Protein AF-A0A822FSK2-F1 (afdb_monomer_lite)

Structure (mmCIF, N/CA/C/O backbone):
data_AF-A0A822FSK2-F1
#
_entry.id   AF-A0A822FSK2-F1
#
loop_
_atom_site.group_PDB
_atom_site.id
_atom_site.type_symbol
_atom_site.label_atom_id
_atom_site.label_alt_id
_atom_site.label_comp_id
_atom_site.label_asym_id
_atom_site.label_entity_id
_atom_site.label_seq_id
_atom_site.pdbx_PDB_ins_code
_atom_site.Cartn_x
_atom_site.Cartn_y
_atom_site.Cartn_z
_atom_site.occupancy
_atom_site.B_iso_or_equiv
_atom_site.auth_seq_id
_atom_site.auth_comp_id
_atom_site.auth_asym_id
_atom_site.auth_atom_id
_atom_site.pdbx_PDB_model_num
ATOM 1 N N . LEU A 1 1 ? -9.005 23.176 4.773 1.00 53.00 1 LEU A N 1
ATOM 2 C CA . LEU A 1 1 ? -8.821 21.944 5.571 1.00 53.00 1 LEU A CA 1
ATOM 3 C C . LEU A 1 1 ? -9.969 20.962 5.346 1.00 53.00 1 LEU A C 1
ATOM 5 O O . LEU A 1 1 ? -9.683 19.890 4.853 1.00 53.00 1 LEU A O 1
ATOM 9 N N . VAL A 1 2 ? -11.239 21.359 5.507 1.00 51.59 2 VAL A N 1
ATOM 10 C CA . VAL A 1 2 ? -12.426 20.485 5.294 1.00 51.59 2 VAL A CA 1
ATOM 11 C C . VAL A 1 2 ? -12.536 19.836 3.897 1.00 51.59 2 VAL A C 1
ATOM 13 O O . VAL A 1 2 ? -13.054 18.735 3.766 1.00 51.59 2 VAL A O 1
ATOM 16 N N . GLN A 1 3 ? -12.032 20.483 2.840 1.00 58.00 3 GLN A N 1
ATOM 17 C CA . GLN A 1 3 ? -12.137 19.947 1.473 1.00 58.00 3 GLN A CA 1
ATOM 18 C C . GLN A 1 3 ? -11.254 18.720 1.207 1.00 58.00 3 GLN A C 1
ATOM 20 O O . GLN A 1 3 ? -11.573 17.945 0.314 1.00 58.00 3 GLN A O 1
ATOM 25 N N . HIS A 1 4 ? -10.147 18.547 1.937 1.00 56.78 4 HIS A N 1
ATOM 26 C CA . HIS A 1 4 ? -9.228 17.435 1.678 1.00 56.78 4 HIS A CA 1
ATOM 27 C C . HIS A 1 4 ? -9.798 16.114 2.211 1.00 56.78 4 HIS A C 1
ATOM 29 O O . HIS A 1 4 ? -9.761 15.103 1.513 1.00 56.78 4 HIS A O 1
ATOM 35 N N . ASP A 1 5 ? -10.421 16.164 3.389 1.00 58.22 5 ASP A N 1
ATOM 36 C CA . ASP A 1 5 ? -11.021 14.999 4.046 1.00 58.22 5 ASP A CA 1
ATOM 37 C C . ASP A 1 5 ? -12.262 14.505 3.278 1.00 58.22 5 ASP A C 1
ATOM 39 O O . ASP A 1 5 ? -12.414 13.311 3.036 1.00 58.22 5 ASP A O 1
ATOM 43 N N . GLN A 1 6 ? -13.096 15.423 2.765 1.00 60.78 6 GLN A N 1
ATOM 44 C CA . GLN A 1 6 ? -14.259 15.058 1.938 1.00 60.78 6 GLN A CA 1
ATOM 45 C C . GLN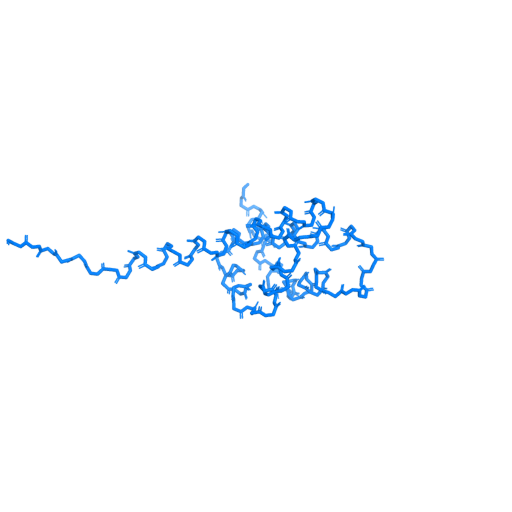 A 1 6 ? -13.875 14.347 0.634 1.00 60.78 6 GLN A C 1
ATOM 47 O O . GLN A 1 6 ? -14.560 13.415 0.214 1.00 60.78 6 GLN A O 1
ATOM 52 N N . ILE A 1 7 ? -12.778 14.765 -0.004 1.00 61.75 7 ILE A N 1
ATOM 53 C CA . ILE A 1 7 ? -12.281 14.114 -1.222 1.00 61.75 7 ILE A CA 1
ATOM 54 C C . ILE A 1 7 ? -11.766 12.708 -0.895 1.00 61.75 7 ILE A C 1
ATOM 56 O O . ILE A 1 7 ? -12.025 11.776 -1.652 1.00 61.75 7 ILE A O 1
ATOM 60 N N . GLN A 1 8 ? -11.074 12.526 0.233 1.00 58.22 8 GLN A N 1
ATOM 61 C CA . GLN A 1 8 ? -10.599 11.205 0.648 1.00 58.22 8 GLN A CA 1
ATOM 62 C C . GLN A 1 8 ? -11.759 10.229 0.887 1.00 58.22 8 GLN A C 1
ATOM 64 O O . GLN A 1 8 ? -11.717 9.111 0.371 1.00 58.22 8 GLN A O 1
ATOM 69 N N . ASP A 1 9 ? -12.824 10.667 1.557 1.00 62.50 9 ASP A N 1
ATOM 70 C CA . ASP A 1 9 ? -13.997 9.830 1.832 1.00 62.50 9 ASP A CA 1
ATOM 71 C C . ASP A 1 9 ? -14.771 9.440 0.561 1.00 62.50 9 ASP A C 1
ATOM 73 O O . ASP A 1 9 ? -15.253 8.310 0.437 1.00 62.50 9 ASP A O 1
ATOM 77 N N . GLU A 1 10 ? -14.904 10.348 -0.413 1.00 61.84 10 GLU A N 1
ATOM 78 C CA . GLU A 1 10 ? -15.531 10.021 -1.702 1.00 61.84 10 GLU A CA 1
ATOM 79 C C . GLU A 1 10 ? -14.693 9.040 -2.522 1.00 61.84 10 GLU A C 1
ATOM 81 O O . GLU A 1 10 ? -15.238 8.139 -3.162 1.00 61.84 10 GLU A O 1
ATOM 86 N N . LEU A 1 11 ? -13.368 9.165 -2.471 1.00 59.09 11 LEU A N 1
ATOM 87 C CA . LEU A 1 11 ? -12.462 8.276 -3.187 1.00 59.09 11 LEU A CA 1
ATOM 88 C C . LEU A 1 11 ? -12.486 6.849 -2.622 1.00 59.09 11 LEU A C 1
ATOM 90 O O . LEU A 1 11 ? -12.482 5.882 -3.390 1.00 59.09 11 LEU A O 1
ATOM 94 N N . VAL A 1 12 ? -12.595 6.699 -1.299 1.00 59.19 12 VAL A N 1
ATOM 95 C CA . VAL A 1 12 ? -12.793 5.391 -0.651 1.00 59.19 12 VAL A CA 1
ATOM 96 C C . VAL A 1 12 ? -14.101 4.740 -1.124 1.00 59.19 12 VAL A C 1
ATOM 98 O O . VAL A 1 12 ? -14.113 3.551 -1.448 1.00 59.19 12 VAL A O 1
ATOM 101 N N . LYS A 1 13 ? -15.182 5.517 -1.281 1.00 62.97 13 LYS A N 1
ATOM 102 C CA . LYS A 1 13 ? -16.488 5.028 -1.770 1.00 62.97 13 LYS A CA 1
ATOM 103 C C . LYS A 1 13 ? -16.486 4.579 -3.238 1.00 62.97 13 LYS A C 1
ATOM 105 O O . LYS A 1 13 ? -17.380 3.838 -3.639 1.00 62.97 13 LYS A O 1
ATOM 110 N N . GLN A 1 14 ? -15.506 4.993 -4.043 1.00 64.75 14 GLN A N 1
ATOM 111 C CA . GLN A 1 14 ? -15.458 4.738 -5.492 1.00 64.75 14 GLN A CA 1
ATOM 112 C C . GLN A 1 14 ? -14.515 3.594 -5.916 1.00 64.75 14 GLN A C 1
ATOM 114 O O . GLN A 1 14 ? -14.092 3.543 -7.069 1.00 64.75 14 GLN A O 1
ATOM 119 N N . ASN A 1 15 ? -14.180 2.650 -5.029 1.00 70.06 15 ASN A N 1
ATOM 120 C CA . ASN A 1 15 ? -13.214 1.569 -5.307 1.00 70.06 15 ASN A CA 1
ATOM 121 C C . ASN A 1 15 ? -11.801 2.066 -5.684 1.00 70.06 15 ASN A C 1
ATOM 123 O O . ASN A 1 15 ? -11.042 1.340 -6.336 1.00 70.06 15 ASN A O 1
ATOM 127 N N . LEU A 1 16 ? -11.406 3.273 -5.258 1.00 83.81 16 LEU A N 1
ATOM 128 C CA . LEU A 1 16 ? -10.069 3.786 -5.558 1.00 83.81 16 LEU A CA 1
ATOM 129 C C . LEU A 1 16 ? -8.974 2.949 -4.884 1.00 83.81 16 LEU A C 1
ATOM 131 O O . LEU A 1 16 ? -7.962 2.653 -5.515 1.00 83.81 16 LEU A O 1
ATOM 135 N N . LEU A 1 17 ? -9.171 2.539 -3.626 1.00 86.94 17 LEU A N 1
ATOM 136 C CA . LEU A 1 17 ? -8.176 1.762 -2.878 1.00 86.94 17 LEU A CA 1
ATOM 137 C C . LEU A 1 17 ? -7.818 0.436 -3.578 1.00 86.94 17 LEU A C 1
ATOM 139 O O . LEU A 1 17 ? -6.631 0.220 -3.824 1.00 86.94 17 LEU A O 1
ATOM 143 N N . PRO A 1 18 ? -8.782 -0.414 -3.993 1.00 89.25 18 PRO A N 1
ATOM 144 C CA . PRO A 1 18 ? -8.485 -1.584 -4.819 1.00 89.25 18 PRO A CA 1
ATOM 145 C C . PRO A 1 18 ? -7.679 -1.269 -6.085 1.00 89.25 18 PRO A C 1
ATOM 147 O O . PRO A 1 18 ? -6.736 -1.992 -6.403 1.00 89.25 18 PRO A O 1
ATOM 150 N N . LEU A 1 19 ? -8.010 -0.190 -6.804 1.00 88.69 19 LEU A N 1
ATOM 151 C CA . LEU A 1 19 ? -7.278 0.201 -8.010 1.00 88.69 19 LEU A CA 1
ATOM 152 C C . LEU A 1 19 ? -5.834 0.604 -7.691 1.00 88.69 19 LEU A C 1
ATOM 154 O O . LEU A 1 19 ? -4.911 0.158 -8.368 1.00 88.69 19 LEU A O 1
ATOM 158 N N . LEU A 1 20 ? -5.627 1.415 -6.652 1.00 90.50 20 LEU A N 1
ATOM 159 C CA . LEU A 1 20 ? -4.293 1.839 -6.232 1.00 90.50 20 LEU A CA 1
ATOM 160 C C . LEU A 1 20 ? -3.436 0.654 -5.785 1.00 90.50 20 LEU A C 1
ATOM 162 O O . LEU A 1 20 ? -2.263 0.595 -6.143 1.00 90.50 20 LEU A O 1
ATOM 166 N N . ILE A 1 21 ? -4.018 -0.318 -5.075 1.00 91.12 21 ILE A N 1
ATOM 167 C CA . ILE A 1 21 ? -3.320 -1.556 -4.700 1.00 91.12 21 ILE A CA 1
ATOM 168 C C . ILE A 1 21 ? -2.870 -2.306 -5.954 1.00 91.12 21 ILE A C 1
ATOM 170 O O . ILE A 1 21 ? -1.714 -2.714 -6.037 1.00 91.12 21 ILE A O 1
ATOM 174 N N . ARG A 1 22 ? -3.737 -2.447 -6.962 1.00 89.56 22 ARG A N 1
ATOM 175 C CA . ARG A 1 22 ? -3.366 -3.091 -8.233 1.00 89.56 22 ARG A CA 1
ATOM 176 C C . ARG A 1 22 ? -2.244 -2.339 -8.947 1.00 89.56 22 ARG A C 1
ATOM 178 O O . ARG A 1 22 ? -1.271 -2.958 -9.357 1.00 89.56 22 ARG A O 1
ATOM 185 N N . CYS A 1 23 ? -2.319 -1.010 -9.018 1.00 89.88 23 CYS A N 1
ATOM 186 C CA . CYS A 1 23 ? -1.255 -0.180 -9.591 1.00 89.88 23 CYS A CA 1
ATOM 187 C C . CYS A 1 23 ? 0.076 -0.290 -8.825 1.00 89.88 23 CYS A C 1
ATOM 189 O O . CYS A 1 23 ? 1.142 -0.134 -9.418 1.00 89.88 23 CYS A O 1
ATOM 191 N N . ALA A 1 24 ? 0.025 -0.526 -7.512 1.00 89.69 24 ALA A N 1
ATOM 192 C CA . ALA A 1 24 ? 1.209 -0.690 -6.677 1.00 89.69 24 ALA A CA 1
ATOM 193 C C . ALA A 1 24 ? 1.832 -2.093 -6.789 1.00 89.69 24 ALA A C 1
ATOM 195 O O . ALA A 1 24 ? 3.050 -2.213 -6.685 1.00 89.69 24 ALA A O 1
ATOM 196 N N . THR A 1 25 ? 1.015 -3.129 -7.002 1.00 88.19 25 THR A N 1
ATOM 197 C CA . THR A 1 25 ? 1.420 -4.541 -6.859 1.00 88.19 25 THR A CA 1
ATOM 198 C C . THR A 1 25 ? 1.596 -5.288 -8.175 1.00 88.19 25 THR A C 1
ATOM 200 O O . THR A 1 25 ? 2.396 -6.217 -8.242 1.00 88.19 25 THR A O 1
ATOM 203 N N . GLU A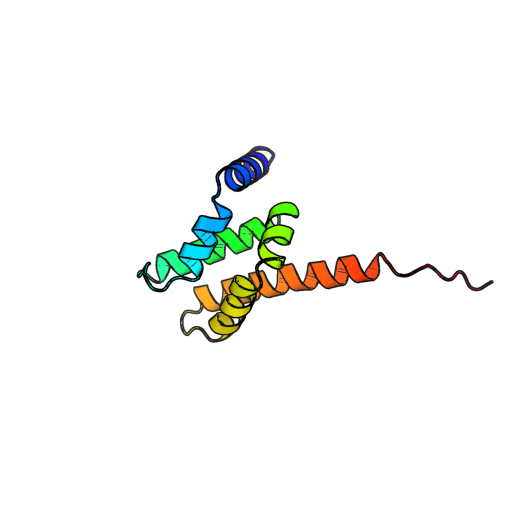 1 26 ? 0.870 -4.913 -9.228 1.00 84.88 26 GLU A N 1
ATOM 204 C CA . GLU A 1 26 ? 0.962 -5.600 -10.511 1.00 84.88 26 GLU A CA 1
ATOM 205 C C . GLU A 1 26 ? 2.146 -5.070 -11.339 1.00 84.88 26 GLU A C 1
ATOM 207 O O . GLU A 1 26 ? 2.363 -3.863 -11.476 1.00 84.88 26 GLU A O 1
ATOM 212 N N . ASP A 1 27 ? 2.908 -5.984 -11.942 1.00 73.06 27 ASP A N 1
ATOM 213 C CA . ASP A 1 27 ? 3.998 -5.643 -12.866 1.00 73.06 27 ASP A CA 1
ATOM 214 C C . ASP A 1 27 ? 3.482 -5.228 -14.255 1.00 73.06 27 ASP A C 1
ATOM 216 O O . ASP A 1 27 ? 4.176 -4.555 -15.007 1.00 73.06 27 ASP A O 1
ATOM 220 N N . SER A 1 28 ? 2.228 -5.540 -14.593 1.00 69.19 28 SER A N 1
ATOM 221 C CA . SER A 1 28 ? 1.585 -5.167 -15.864 1.00 69.19 28 SER A CA 1
ATOM 222 C C . SER A 1 28 ? 1.519 -3.652 -16.098 1.00 69.19 28 SER A C 1
ATOM 224 O O . SER A 1 28 ? 1.464 -3.212 -17.248 1.00 69.19 28 SER A O 1
ATOM 226 N N . PHE A 1 29 ? 1.557 -2.839 -15.039 1.00 61.22 29 PHE A N 1
ATOM 227 C CA . PHE A 1 29 ? 1.538 -1.378 -15.125 1.00 61.22 29 PHE A CA 1
ATOM 228 C C . PHE A 1 29 ? 2.962 -0.800 -15.116 1.00 61.22 29 PHE A C 1
ATOM 230 O O . PHE A 1 29 ? 3.360 -0.070 -14.211 1.00 61.22 29 PHE A O 1
ATOM 237 N N . HIS A 1 30 ? 3.754 -1.109 -16.144 1.00 59.97 30 HIS A N 1
ATOM 238 C CA . HIS A 1 30 ? 5.079 -0.512 -16.339 1.00 59.97 30 HIS A CA 1
ATOM 239 C C . HIS A 1 30 ? 4.962 0.892 -16.954 1.00 59.97 30 HIS A C 1
ATOM 241 O O . HIS A 1 30 ? 5.027 1.073 -18.171 1.00 59.97 30 HIS A O 1
ATOM 247 N N . PRO A 1 31 ? 4.838 1.921 -16.107 1.00 71.75 31 PRO A N 1
ATOM 248 C CA . PRO A 1 31 ? 6.063 2.590 -15.687 1.00 71.75 31 PRO A CA 1
ATOM 249 C C . PRO A 1 31 ? 6.229 2.596 -14.168 1.00 71.75 31 PRO A C 1
ATOM 251 O O . PRO A 1 31 ? 5.287 2.860 -13.430 1.00 71.75 31 PRO A O 1
ATOM 254 N N . ILE A 1 32 ? 7.470 2.446 -13.700 1.00 72.06 32 ILE A N 1
ATOM 255 C CA . ILE A 1 32 ? 7.850 2.554 -12.280 1.00 72.06 32 ILE A CA 1
ATOM 256 C C . ILE A 1 32 ? 7.265 3.792 -11.575 1.00 72.06 32 ILE A C 1
ATOM 258 O O . ILE A 1 32 ? 6.915 3.760 -10.398 1.00 72.06 32 ILE A O 1
ATOM 262 N N . ARG A 1 33 ? 7.077 4.880 -12.333 1.00 79.56 33 ARG A N 1
ATOM 263 C CA . ARG A 1 33 ? 6.432 6.109 -11.864 1.00 79.56 33 ARG A CA 1
ATOM 264 C C . ARG A 1 33 ? 4.981 5.886 -11.436 1.00 79.56 33 ARG A C 1
ATOM 266 O O . ARG A 1 33 ? 4.564 6.491 -10.461 1.00 79.56 33 ARG A O 1
ATOM 273 N N . ALA A 1 34 ? 4.216 5.043 -12.127 1.00 82.88 34 ALA A N 1
ATOM 274 C CA . ALA A 1 34 ? 2.840 4.725 -11.752 1.00 82.88 34 ALA A CA 1
ATOM 275 C C . ALA A 1 34 ? 2.790 3.964 -10.420 1.00 82.88 34 ALA A C 1
ATOM 277 O O . ALA A 1 34 ? 2.029 4.355 -9.538 1.00 82.88 34 ALA A O 1
ATOM 278 N N . ARG A 1 35 ? 3.666 2.965 -10.236 1.00 89.31 35 ARG A N 1
ATOM 279 C CA . ARG A 1 35 ? 3.818 2.238 -8.964 1.00 89.31 35 ARG A CA 1
ATOM 280 C C . ARG A 1 35 ? 4.178 3.175 -7.820 1.00 89.31 35 ARG A C 1
ATOM 282 O O . ARG A 1 35 ? 3.502 3.179 -6.796 1.00 89.31 35 ARG A O 1
ATOM 289 N N . GLN A 1 36 ? 5.208 4.000 -8.006 1.00 91.19 36 GLN A N 1
ATOM 290 C CA . GLN A 1 36 ? 5.627 4.958 -6.986 1.00 91.19 36 GLN A CA 1
ATOM 291 C C . GLN A 1 36 ? 4.480 5.908 -6.611 1.00 91.19 36 GLN A C 1
ATOM 293 O O . GLN A 1 36 ? 4.196 6.085 -5.432 1.00 91.19 36 GLN A O 1
ATOM 298 N N . ARG A 1 37 ? 3.773 6.474 -7.598 1.00 91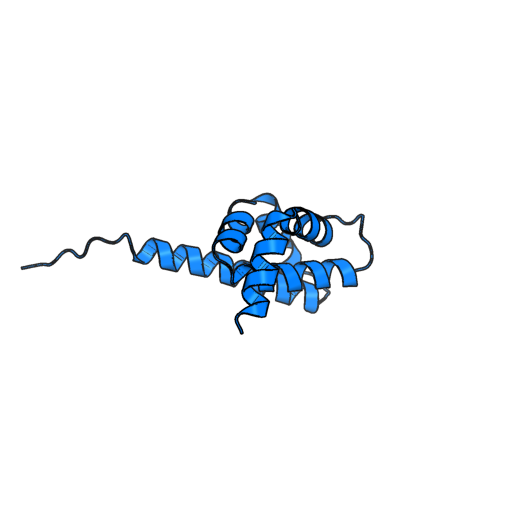.69 37 ARG A N 1
ATOM 299 C CA . ARG A 1 37 ? 2.631 7.364 -7.337 1.00 91.69 37 ARG A CA 1
ATOM 300 C C . ARG A 1 37 ? 1.483 6.653 -6.631 1.00 91.69 37 ARG A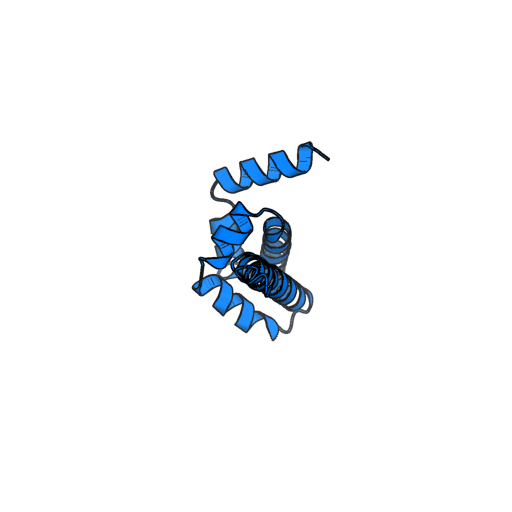 C 1
ATOM 302 O O . ARG A 1 37 ? 0.871 7.243 -5.747 1.00 91.69 37 ARG A O 1
ATOM 309 N N . ALA A 1 38 ? 1.205 5.402 -6.985 1.00 93.19 38 ALA A N 1
ATOM 310 C CA . ALA A 1 38 ? 0.194 4.608 -6.300 1.00 93.19 38 ALA A CA 1
ATOM 311 C C . ALA A 1 38 ? 0.562 4.390 -4.826 1.00 93.19 38 ALA A C 1
ATOM 313 O O . ALA A 1 38 ? -0.284 4.589 -3.960 1.00 93.19 38 ALA A O 1
ATOM 314 N N . LEU A 1 39 ? 1.824 4.068 -4.530 1.00 94.50 39 LEU A N 1
ATOM 315 C CA . LEU A 1 39 ? 2.308 3.911 -3.156 1.00 94.50 39 LEU A CA 1
ATOM 316 C C . LEU A 1 39 ? 2.269 5.226 -2.367 1.00 94.50 39 LEU A C 1
ATOM 318 O O . LEU A 1 39 ? 1.827 5.233 -1.226 1.00 94.50 39 LEU A O 1
ATOM 322 N N . GLU A 1 40 ? 2.661 6.350 -2.964 1.00 94.44 40 GLU A N 1
ATOM 323 C CA . GLU A 1 40 ? 2.575 7.669 -2.314 1.00 94.44 40 GLU A CA 1
ATOM 324 C C . GLU A 1 40 ? 1.122 8.051 -1.970 1.00 94.44 40 GLU A C 1
ATOM 326 O O . GLU A 1 40 ? 0.840 8.572 -0.885 1.00 94.44 40 GLU A O 1
ATOM 331 N N . LEU A 1 41 ? 0.179 7.760 -2.872 1.00 93.50 41 LEU A N 1
ATOM 332 C CA . LEU A 1 41 ? -1.247 7.949 -2.607 1.00 93.50 41 LEU A CA 1
ATOM 333 C C . LEU A 1 41 ? -1.729 7.021 -1.492 1.00 93.50 41 LEU A C 1
ATOM 335 O O . LEU A 1 41 ? -2.361 7.494 -0.553 1.00 93.50 41 LEU A O 1
ATOM 339 N N . LEU A 1 42 ? -1.396 5.729 -1.550 1.00 94.50 42 LEU A N 1
ATOM 340 C CA . LEU A 1 42 ? -1.754 4.759 -0.511 1.00 94.50 42 LEU A CA 1
ATOM 341 C C . LEU A 1 42 ? -1.203 5.161 0.860 1.00 94.50 42 LEU A C 1
ATOM 343 O O . LEU A 1 42 ? -1.939 5.104 1.839 1.00 94.50 42 LEU A O 1
ATOM 347 N N . LEU A 1 43 ? 0.036 5.655 0.929 1.00 95.38 43 LEU A N 1
ATOM 348 C CA . LEU A 1 43 ? 0.610 6.227 2.146 1.00 95.38 43 LEU A CA 1
ATOM 349 C C . LEU A 1 43 ? -0.233 7.391 2.670 1.00 95.38 43 LEU A C 1
ATOM 351 O O . LEU A 1 43 ? -0.542 7.446 3.855 1.00 95.38 43 LEU A O 1
ATOM 355 N N . SER A 1 44 ? -0.670 8.292 1.797 1.00 92.94 44 SER A N 1
ATOM 356 C CA . SER A 1 44 ? -1.546 9.399 2.196 1.00 92.94 44 SER A CA 1
ATOM 357 C C . SER A 1 44 ? -2.899 8.905 2.733 1.00 92.94 44 SER A C 1
ATOM 359 O O . SER A 1 44 ? -3.444 9.499 3.660 1.00 92.94 44 SER A O 1
ATOM 361 N N . PHE A 1 45 ? -3.420 7.796 2.200 1.00 90.12 45 PHE A N 1
ATOM 362 C CA . PHE A 1 45 ? -4.648 7.162 2.689 1.00 90.12 45 PHE A CA 1
ATOM 363 C C . PHE A 1 45 ? -4.480 6.466 4.040 1.00 90.12 45 PHE A C 1
ATOM 365 O O . PHE A 1 45 ? -5.455 6.371 4.772 1.00 90.12 45 PHE A O 1
ATOM 372 N N . THR A 1 46 ? -3.273 6.049 4.430 1.00 92.38 46 THR A N 1
ATOM 373 C CA . THR A 1 46 ? -3.055 5.459 5.767 1.00 92.38 46 THR A CA 1
ATOM 374 C C . THR A 1 46 ? -3.300 6.429 6.930 1.00 92.38 46 THR A C 1
ATOM 376 O O . THR A 1 46 ? -3.290 6.012 8.081 1.00 92.38 46 THR A O 1
ATOM 379 N N . PHE A 1 47 ? -3.506 7.724 6.669 1.00 88.19 47 PHE A N 1
ATOM 380 C CA . PHE A 1 47 ? -3.916 8.697 7.688 1.00 88.19 47 PHE A CA 1
ATOM 381 C C . PHE A 1 47 ? -5.435 8.755 7.909 1.00 88.19 47 PHE A C 1
ATOM 383 O O . PHE A 1 47 ? -5.875 9.436 8.830 1.00 88.19 47 PHE A O 1
ATOM 390 N N . ASN A 1 48 ? -6.217 8.067 7.077 1.00 87.38 48 ASN A N 1
ATOM 391 C CA . ASN A 1 48 ? -7.643 7.844 7.275 1.00 87.38 48 ASN A CA 1
ATOM 392 C C . ASN A 1 48 ? -7.834 6.447 7.886 1.00 87.38 48 ASN A C 1
ATOM 394 O O . ASN A 1 48 ? -7.378 5.460 7.308 1.00 87.38 48 ASN A O 1
ATOM 398 N N . ASP A 1 49 ? -8.501 6.369 9.038 1.00 85.56 49 ASP A N 1
ATOM 399 C CA . ASP A 1 49 ? -8.592 5.137 9.834 1.00 85.56 49 ASP A CA 1
ATOM 400 C C . ASP A 1 49 ? -9.291 3.991 9.081 1.00 85.56 49 ASP A C 1
ATOM 402 O O . ASP A 1 49 ? -8.834 2.848 9.132 1.00 85.56 49 ASP A O 1
ATOM 406 N N . ASP A 1 50 ? -10.351 4.287 8.321 1.00 85.38 50 ASP A N 1
ATOM 407 C CA . ASP A 1 50 ? -11.077 3.282 7.534 1.00 85.38 50 ASP A CA 1
ATOM 408 C C . ASP A 1 50 ? -10.199 2.718 6.410 1.00 85.38 50 ASP A C 1
ATOM 410 O O . ASP A 1 50 ? -10.132 1.504 6.190 1.00 85.38 50 ASP A O 1
ATOM 414 N N . ALA A 1 51 ? -9.478 3.594 5.707 1.00 87.81 51 ALA A N 1
ATOM 415 C CA . ALA A 1 51 ? -8.551 3.191 4.661 1.00 87.81 51 ALA A CA 1
ATOM 416 C C . ALA A 1 51 ? -7.348 2.422 5.230 1.00 87.81 51 ALA A C 1
ATOM 418 O O . ALA A 1 51 ? -6.942 1.410 4.656 1.00 87.81 51 ALA A O 1
ATOM 419 N N . ALA A 1 52 ? -6.801 2.850 6.368 1.00 90.44 52 ALA A N 1
ATOM 420 C CA . ALA A 1 52 ? -5.725 2.151 7.062 1.00 90.44 52 ALA A CA 1
ATOM 421 C C . ALA A 1 52 ? -6.166 0.748 7.503 1.00 90.44 52 ALA A C 1
ATOM 423 O O . ALA A 1 52 ? -5.467 -0.236 7.239 1.00 90.44 52 ALA A O 1
ATOM 424 N N . HIS A 1 53 ? -7.363 0.632 8.087 1.00 88.69 53 HIS A N 1
ATOM 425 C CA . HIS A 1 53 ? -7.962 -0.643 8.463 1.00 88.69 53 HIS A CA 1
ATOM 426 C C . HIS A 1 53 ? -8.131 -1.568 7.251 1.00 88.69 53 HIS A C 1
ATOM 428 O O . HIS A 1 53 ? -7.706 -2.726 7.294 1.00 88.69 53 HIS A O 1
ATOM 434 N N . PHE A 1 54 ? -8.668 -1.046 6.146 1.00 88.88 54 PHE A N 1
ATOM 435 C CA . PHE A 1 54 ? -8.822 -1.787 4.894 1.00 88.88 54 PHE A CA 1
ATOM 436 C C . PHE A 1 54 ? -7.479 -2.303 4.352 1.00 88.88 54 PHE A C 1
ATOM 438 O O . PHE A 1 54 ? -7.354 -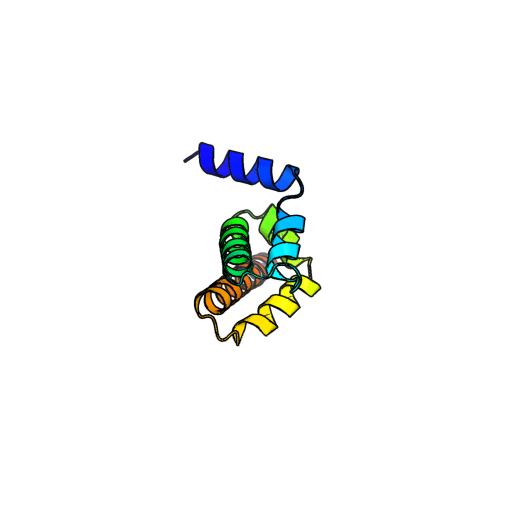3.477 3.998 1.00 88.88 54 PHE A O 1
ATOM 445 N N . LEU A 1 55 ? -6.451 -1.449 4.309 1.00 91.94 55 LEU A N 1
ATOM 446 C CA . LEU A 1 55 ? -5.123 -1.820 3.808 1.00 91.94 55 LEU A CA 1
ATOM 447 C C . LEU A 1 55 ? -4.452 -2.875 4.690 1.00 91.94 55 LEU A C 1
ATOM 449 O O . LEU A 1 55 ? -3.842 -3.810 4.175 1.00 91.94 55 LEU A O 1
ATOM 453 N N . LYS A 1 56 ? -4.608 -2.764 6.010 1.00 91.38 56 LYS A N 1
ATOM 454 C CA . LYS A 1 56 ? -4.042 -3.699 6.987 1.00 91.38 56 LYS A CA 1
ATOM 455 C C . LYS A 1 56 ? -4.653 -5.097 6.908 1.00 91.38 56 LYS A C 1
ATOM 457 O O . LYS A 1 56 ? -3.962 -6.080 7.162 1.00 91.38 56 LYS A O 1
ATOM 462 N N . GLN A 1 57 ? -5.929 -5.201 6.540 1.00 90.56 57 GLN A N 1
ATOM 463 C CA . GLN A 1 57 ? -6.590 -6.489 6.309 1.00 90.56 57 GLN A CA 1
ATOM 464 C C . GLN A 1 57 ? -6.112 -7.184 5.025 1.00 90.56 57 GLN A C 1
ATOM 466 O O . GLN A 1 57 ? -6.286 -8.395 4.874 1.00 90.56 57 GLN A O 1
ATOM 471 N N . ASN A 1 58 ? -5.486 -6.453 4.099 1.00 92.38 58 ASN A N 1
ATOM 472 C CA . ASN A 1 58 ? -4.981 -7.010 2.853 1.00 92.38 58 ASN A CA 1
ATOM 473 C C . ASN A 1 58 ? -3.569 -7.595 3.033 1.00 92.38 58 ASN A C 1
ATOM 475 O O . ASN A 1 58 ? -2.563 -6.957 2.729 1.00 92.38 58 ASN A O 1
ATOM 479 N N . VAL A 1 59 ? -3.499 -8.844 3.503 1.00 92.81 59 VAL A N 1
ATOM 480 C CA . VAL A 1 59 ? -2.231 -9.554 3.772 1.00 92.81 59 VAL A CA 1
ATOM 481 C C . VAL A 1 59 ? -1.317 -9.603 2.543 1.00 92.81 59 VAL A C 1
ATOM 483 O O . VAL A 1 59 ? -0.123 -9.350 2.659 1.00 92.81 59 VAL A O 1
ATOM 486 N N . ALA A 1 60 ? -1.877 -9.851 1.355 1.00 92.81 60 ALA A N 1
ATOM 487 C CA . ALA A 1 60 ? -1.102 -9.915 0.117 1.00 92.81 60 ALA A CA 1
ATOM 488 C C . ALA A 1 60 ? -0.430 -8.574 -0.218 1.00 92.81 60 ALA A C 1
ATOM 490 O O . ALA A 1 60 ? 0.720 -8.545 -0.655 1.00 92.81 60 ALA A O 1
ATOM 491 N N . PHE A 1 61 ? -1.126 -7.459 0.018 1.00 94.25 61 PHE A N 1
ATOM 492 C CA . PHE A 1 61 ? -0.553 -6.126 -0.136 1.00 94.25 61 PHE A CA 1
ATOM 493 C C . PHE A 1 61 ? 0.579 -5.879 0.869 1.00 94.25 61 PHE A C 1
ATOM 495 O O . PHE A 1 61 ? 1.649 -5.429 0.467 1.00 94.25 61 PHE A O 1
ATOM 502 N N . ILE A 1 62 ? 0.388 -6.228 2.145 1.00 95.62 62 ILE A N 1
ATOM 503 C CA . ILE A 1 62 ? 1.424 -6.085 3.182 1.00 95.62 62 ILE A CA 1
ATOM 504 C C . ILE A 1 62 ? 2.676 -6.900 2.843 1.00 95.62 62 ILE A C 1
ATOM 506 O O . ILE A 1 62 ? 3.791 -6.383 2.924 1.00 95.62 62 ILE A O 1
ATOM 510 N N . ASP A 1 63 ? 2.511 -8.151 2.417 1.00 94.62 63 ASP A N 1
ATOM 511 C CA . ASP A 1 63 ? 3.639 -8.987 2.012 1.00 94.62 63 ASP A CA 1
ATOM 512 C C . ASP A 1 63 ? 4.353 -8.413 0.788 1.00 94.62 63 ASP A C 1
ATOM 514 O O . ASP A 1 63 ? 5.583 -8.382 0.753 1.00 94.62 63 ASP A O 1
ATOM 518 N N . HIS A 1 64 ? 3.609 -7.863 -0.174 1.00 94.00 64 HIS A N 1
ATOM 519 C CA . HIS A 1 64 ? 4.213 -7.167 -1.304 1.00 94.00 64 HIS A CA 1
ATOM 520 C C . HIS A 1 64 ? 5.032 -5.946 -0.855 1.00 94.00 64 HIS A C 1
ATOM 522 O O . HIS A 1 64 ? 6.174 -5.793 -1.287 1.00 94.00 64 HIS A O 1
ATOM 528 N N . LEU A 1 65 ? 4.519 -5.116 0.059 1.00 95.25 65 LEU A N 1
ATOM 529 C CA . LEU A 1 65 ? 5.269 -3.976 0.603 1.00 95.25 65 LEU A CA 1
ATOM 530 C C . LEU A 1 65 ? 6.590 -4.405 1.251 1.00 95.25 65 LEU A C 1
ATOM 532 O O . LEU A 1 65 ? 7.600 -3.732 1.059 1.00 95.25 65 LEU A O 1
ATOM 536 N N . ARG A 1 66 ? 6.613 -5.543 1.958 1.00 95.06 66 ARG A N 1
ATOM 537 C CA . ARG A 1 66 ? 7.847 -6.100 2.543 1.00 95.06 66 ARG A CA 1
ATOM 538 C C . ARG A 1 66 ? 8.886 -6.438 1.476 1.00 95.06 66 ARG A C 1
ATOM 540 O O . ARG A 1 66 ? 10.074 -6.207 1.684 1.00 95.06 66 ARG A O 1
ATOM 547 N N . THR A 1 67 ? 8.462 -6.926 0.307 1.00 93.69 67 THR A N 1
ATOM 548 C CA . THR A 1 67 ? 9.394 -7.147 -0.815 1.00 93.69 67 THR A CA 1
ATOM 549 C C . THR A 1 67 ? 9.961 -5.834 -1.363 1.00 93.69 67 THR A C 1
ATOM 551 O O . THR A 1 67 ? 11.135 -5.776 -1.729 1.00 93.69 67 THR A O 1
ATOM 554 N N . LEU A 1 68 ? 9.163 -4.761 -1.350 1.00 92.88 68 LEU A N 1
ATOM 555 C CA . LEU A 1 68 ? 9.546 -3.442 -1.858 1.00 92.88 68 LEU A CA 1
ATOM 556 C C . LEU A 1 68 ? 10.485 -2.661 -0.928 1.00 92.88 68 LEU A C 1
ATOM 558 O O . LEU A 1 68 ? 11.087 -1.688 -1.374 1.00 92.88 68 LEU A O 1
ATOM 562 N N . GLN A 1 69 ? 10.689 -3.098 0.319 1.00 91.19 69 GLN A N 1
ATOM 563 C CA . GLN A 1 69 ? 11.691 -2.503 1.220 1.00 91.19 69 GLN A CA 1
ATOM 564 C C . GLN A 1 69 ? 13.128 -2.640 0.691 1.00 91.19 69 GLN A C 1
ATOM 566 O O . GLN A 1 69 ? 14.016 -1.923 1.130 1.00 91.19 69 GLN A O 1
ATOM 571 N N . ASN A 1 70 ? 13.360 -3.546 -0.262 1.00 90.44 70 ASN A N 1
ATOM 572 C CA . ASN A 1 70 ? 14.653 -3.724 -0.924 1.00 90.44 70 ASN A CA 1
ATOM 573 C C . ASN A 1 70 ? 14.618 -3.283 -2.399 1.00 90.44 70 ASN A C 1
ATOM 575 O O . ASN A 1 70 ? 15.479 -3.688 -3.182 1.00 90.44 70 ASN A O 1
ATOM 579 N N . ALA A 1 71 ? 13.605 -2.508 -2.807 1.00 89.06 71 ALA A N 1
ATOM 580 C CA . ALA A 1 71 ? 13.505 -2.011 -4.174 1.00 89.06 71 ALA A CA 1
ATOM 581 C C . ALA A 1 71 ? 14.677 -1.057 -4.491 1.00 89.06 71 ALA A C 1
ATOM 583 O O . ALA A 1 71 ? 15.019 -0.218 -3.657 1.00 89.06 71 ALA A O 1
ATOM 584 N N . PRO A 1 72 ? 15.285 -1.139 -5.689 1.00 89.44 72 PRO A N 1
ATOM 585 C CA . PRO A 1 72 ? 16.384 -0.251 -6.070 1.00 89.44 72 PRO A CA 1
ATOM 586 C C . PRO A 1 72 ? 15.927 1.203 -6.257 1.00 89.44 72 PRO A C 1
ATOM 588 O O . PRO A 1 72 ? 16.737 2.129 -6.205 1.00 89.44 72 PRO A O 1
ATOM 591 N N . GLU A 1 73 ? 14.633 1.427 -6.478 1.00 91.50 73 GLU A N 1
ATOM 592 C CA . GLU A 1 73 ? 14.054 2.754 -6.582 1.00 91.50 73 GLU A CA 1
ATOM 593 C C . GLU A 1 73 ? 13.712 3.309 -5.203 1.00 91.50 73 GLU A C 1
ATOM 595 O O . GLU A 1 73 ? 12.693 2.974 -4.600 1.00 91.50 73 GLU A O 1
ATOM 600 N N . GLU A 1 74 ? 14.534 4.251 -4.749 1.00 91.56 74 GLU A N 1
ATOM 601 C CA . GLU A 1 74 ? 14.413 4.891 -3.438 1.00 91.56 74 GLU A CA 1
ATOM 602 C C . GLU A 1 74 ? 12.998 5.424 -3.138 1.00 91.56 74 GLU A C 1
ATOM 604 O O . GLU A 1 74 ? 12.508 5.308 -2.017 1.00 91.56 74 GLU A O 1
ATOM 609 N N . GLY A 1 75 ? 12.306 5.985 -4.135 1.00 91.69 75 GLY A N 1
ATOM 610 C CA . GLY A 1 75 ? 10.935 6.476 -3.960 1.00 91.69 75 GLY A CA 1
ATOM 611 C C . GLY A 1 75 ? 9.928 5.366 -3.642 1.00 91.69 75 GLY A C 1
ATOM 612 O O . GLY A 1 75 ? 9.040 5.559 -2.816 1.00 91.69 75 GLY A O 1
ATOM 613 N N . VAL A 1 76 ? 10.084 4.196 -4.267 1.00 92.81 76 VAL A N 1
ATOM 614 C CA . VAL A 1 76 ? 9.248 3.012 -4.017 1.00 92.81 76 VAL A CA 1
ATOM 615 C C . VAL A 1 76 ? 9.567 2.434 -2.642 1.00 92.81 76 VAL A C 1
ATOM 617 O O . VAL A 1 76 ? 8.646 2.197 -1.861 1.00 92.81 76 VAL A O 1
ATOM 620 N N . GLN A 1 77 ? 10.857 2.287 -2.330 1.00 95.12 77 GLN A N 1
ATOM 621 C CA . GLN A 1 77 ? 11.326 1.796 -1.037 1.00 95.12 77 GLN A CA 1
ATOM 622 C C . GLN A 1 77 ? 10.781 2.647 0.117 1.00 95.12 77 GLN A C 1
ATOM 624 O O . GLN A 1 77 ? 10.096 2.129 0.998 1.00 95.12 77 GLN A O 1
ATOM 629 N N . ARG A 1 78 ? 11.019 3.965 0.093 1.00 95.75 78 ARG A N 1
ATOM 630 C CA . ARG A 1 78 ? 10.586 4.872 1.168 1.00 95.75 78 ARG A CA 1
ATOM 631 C C . ARG A 1 78 ? 9.070 4.881 1.345 1.00 95.75 78 ARG A C 1
ATOM 633 O O . ARG A 1 78 ? 8.587 4.941 2.473 1.00 95.75 78 ARG A O 1
ATOM 640 N N . ALA A 1 79 ? 8.311 4.848 0.247 1.00 95.50 79 ALA A N 1
ATOM 641 C CA . ALA A 1 79 ? 6.856 4.809 0.327 1.00 95.50 79 ALA A CA 1
ATOM 642 C C . ALA A 1 79 ? 6.373 3.499 0.969 1.00 95.50 79 ALA A C 1
ATOM 644 O O . ALA A 1 79 ? 5.509 3.536 1.842 1.00 95.50 79 ALA A O 1
ATOM 645 N N . ALA A 1 80 ? 6.966 2.360 0.599 1.00 95.50 80 ALA A N 1
ATOM 646 C CA . ALA A 1 80 ? 6.637 1.068 1.194 1.00 95.50 80 ALA A CA 1
ATOM 647 C C . ALA A 1 80 ? 6.977 1.009 2.693 1.00 95.50 80 ALA A C 1
ATOM 649 O O . ALA A 1 80 ? 6.137 0.599 3.496 1.00 95.50 80 ALA A O 1
ATOM 650 N N . GLU A 1 81 ? 8.162 1.484 3.084 1.00 96.06 81 GLU A N 1
ATOM 651 C CA . GLU A 1 81 ? 8.574 1.592 4.489 1.00 96.06 81 GLU A CA 1
ATOM 652 C C . GLU A 1 81 ? 7.631 2.493 5.296 1.00 96.06 81 GLU A C 1
ATOM 654 O O . GLU A 1 81 ? 7.209 2.126 6.392 1.00 96.06 81 GLU A O 1
ATOM 659 N N . GLY A 1 82 ? 7.253 3.649 4.741 1.00 95.94 82 GLY A N 1
ATOM 660 C CA . GLY A 1 82 ? 6.331 4.581 5.386 1.00 95.94 82 GLY A CA 1
ATOM 661 C C . GLY A 1 82 ? 4.948 3.978 5.632 1.00 95.94 82 GLY A C 1
ATOM 662 O O . GLY A 1 82 ? 4.386 4.161 6.714 1.00 95.94 82 GLY A O 1
ATOM 663 N N . ILE A 1 83 ? 4.415 3.231 4.656 1.00 96.31 83 ILE A N 1
ATOM 664 C CA . ILE A 1 83 ? 3.116 2.558 4.789 1.00 96.31 83 ILE A CA 1
ATOM 665 C C . ILE A 1 83 ? 3.189 1.503 5.892 1.00 96.31 83 ILE A C 1
ATOM 667 O O . ILE A 1 83 ? 2.357 1.513 6.798 1.00 96.31 83 ILE A O 1
ATOM 671 N N . LEU A 1 84 ? 4.194 0.620 5.844 1.00 95.88 84 LEU A N 1
ATOM 672 C CA . LEU A 1 84 ? 4.370 -0.442 6.839 1.00 95.88 84 LEU A CA 1
ATOM 673 C C . LEU A 1 84 ? 4.478 0.136 8.251 1.00 95.88 84 LEU A C 1
ATOM 675 O O . LEU A 1 84 ? 3.710 -0.248 9.131 1.00 95.88 84 LEU A O 1
ATOM 679 N N . TRP A 1 85 ? 5.340 1.135 8.441 1.00 94.44 85 TRP A N 1
ATOM 680 C CA . TRP A 1 85 ? 5.521 1.797 9.731 1.00 94.44 85 TRP A CA 1
ATOM 681 C C . TRP A 1 85 ? 4.219 2.376 10.293 1.00 94.44 85 TRP A C 1
ATOM 683 O O . TRP A 1 85 ? 3.933 2.237 11.485 1.00 94.44 85 TRP A O 1
ATOM 693 N N . LYS A 1 86 ? 3.414 3.032 9.449 1.00 92.00 86 LYS A N 1
ATOM 694 C CA . LYS A 1 86 ? 2.157 3.661 9.871 1.00 92.00 86 LYS A CA 1
ATOM 695 C C . LYS A 1 86 ? 1.117 2.613 10.281 1.00 92.00 86 LYS A C 1
ATOM 697 O O . LYS A 1 86 ? 0.515 2.751 11.346 1.00 92.00 86 LYS A O 1
ATOM 702 N N . LEU A 1 87 ? 0.969 1.542 9.499 1.00 92.19 87 LEU A N 1
ATOM 703 C CA . LEU A 1 87 ? 0.009 0.464 9.773 1.00 92.19 87 LEU A CA 1
ATOM 704 C C . LEU A 1 87 ? 0.403 -0.410 10.983 1.00 92.19 87 LEU A C 1
ATOM 706 O O . LEU A 1 87 ? -0.470 -0.914 11.704 1.00 92.19 87 LEU A O 1
ATOM 710 N N . GLU A 1 88 ? 1.706 -0.578 11.227 1.00 87.44 88 GLU A N 1
ATOM 711 C CA . GLU A 1 88 ? 2.251 -1.283 12.395 1.00 87.44 88 GLU A CA 1
ATOM 712 C C . GLU A 1 88 ? 2.086 -0.463 13.681 1.00 87.44 88 GLU A C 1
ATOM 714 O O . GLU A 1 88 ? 1.592 -0.991 14.679 1.00 87.44 88 GLU A O 1
ATOM 719 N N . LYS A 1 89 ? 2.374 0.847 13.654 1.00 78.12 89 LYS A N 1
ATOM 720 C CA . LYS A 1 89 ? 2.165 1.728 14.817 1.00 78.12 89 LYS A CA 1
ATOM 721 C C . LYS A 1 89 ? 0.722 1.757 15.308 1.00 78.12 89 LYS A C 1
ATOM 723 O O . LYS A 1 89 ? 0.488 1.770 16.513 1.00 78.12 89 LYS A O 1
ATOM 728 N N . GLU A 1 90 ? -0.252 1.732 14.404 1.00 63.66 90 GLU A N 1
ATOM 729 C CA . GLU A 1 90 ? -1.664 1.648 14.795 1.00 63.66 90 GLU A CA 1
ATOM 730 C C . GLU A 1 90 ? -2.011 0.312 15.465 1.00 63.66 90 GLU A C 1
ATOM 732 O O . GLU A 1 90 ? -2.888 0.268 16.324 1.00 63.66 90 GLU A O 1
ATOM 737 N N . ALA A 1 91 ? -1.300 -0.778 15.143 1.00 58.47 91 ALA A N 1
ATOM 738 C CA . ALA A 1 91 ? -1.455 -2.048 15.857 1.00 58.47 91 ALA A CA 1
ATOM 739 C C . ALA A 1 91 ? -1.032 -1.921 17.327 1.00 58.47 91 ALA A C 1
ATOM 741 O O . ALA A 1 91 ? -1.729 -2.395 18.222 1.00 58.47 91 ALA A O 1
ATOM 742 N N . GLU A 1 92 ? 0.095 -1.253 17.568 1.00 59.91 92 GLU A N 1
ATOM 743 C CA . GLU A 1 92 ? 0.644 -1.053 18.909 1.00 59.91 92 GLU A CA 1
ATOM 744 C C . GLU A 1 92 ? -0.192 -0.075 19.745 1.00 59.91 92 GLU A C 1
ATOM 746 O O . GLU A 1 92 ? -0.324 -0.251 20.957 1.00 59.91 92 GLU A O 1
ATOM 751 N N . SER A 1 93 ? -0.767 0.953 19.114 1.00 56.84 93 SER A N 1
ATOM 752 C CA . SER A 1 93 ? -1.644 1.918 19.783 1.00 56.84 93 SER A CA 1
ATOM 753 C C . SER A 1 93 ? -2.970 1.299 20.233 1.00 56.84 93 SER A C 1
ATOM 755 O O . SER A 1 93 ? -3.421 1.609 21.333 1.00 56.84 93 SER A O 1
ATOM 757 N N . ILE A 1 94 ? -3.558 0.394 19.441 1.00 55.81 94 ILE A N 1
ATOM 758 C CA . ILE A 1 94 ? -4.775 -0.342 19.825 1.00 55.81 94 ILE A CA 1
ATOM 759 C C . ILE A 1 94 ? -4.468 -1.339 20.952 1.00 55.81 94 ILE A C 1
ATOM 761 O O . ILE A 1 94 ? -5.172 -1.364 21.956 1.00 55.81 94 ILE A O 1
ATOM 765 N N . ALA A 1 95 ? -3.360 -2.084 20.861 1.00 55.44 95 ALA A N 1
ATOM 766 C CA . ALA A 1 95 ? -2.975 -3.062 21.883 1.00 55.44 95 ALA A CA 1
ATOM 767 C C . ALA A 1 95 ? -2.716 -2.448 23.277 1.00 55.44 95 ALA A C 1
ATOM 769 O O . ALA A 1 95 ? -2.826 -3.138 24.288 1.00 55.44 95 ALA A O 1
ATOM 770 N N . LYS A 1 96 ? -2.377 -1.152 23.353 1.00 51.25 96 LYS A N 1
ATOM 771 C CA . LYS A 1 96 ? -2.181 -0.434 24.626 1.00 51.25 96 LYS A CA 1
ATOM 772 C C . LYS A 1 96 ? -3.479 0.041 25.285 1.00 51.25 96 LYS A C 1
ATOM 774 O O . LYS A 1 96 ? -3.447 0.338 26.475 1.00 51.25 96 LYS A O 1
ATOM 779 N N . LEU A 1 97 ? -4.588 0.125 24.549 1.00 52.38 97 LEU A N 1
ATOM 780 C CA . LEU A 1 97 ? -5.886 0.565 25.080 1.00 52.38 97 LEU A CA 1
ATOM 781 C C . LEU A 1 97 ? -6.677 -0.571 25.754 1.00 52.38 97 LEU A C 1
ATOM 783 O O . LEU A 1 97 ? -7.562 -0.286 26.553 1.00 52.38 97 LEU A O 1
ATOM 787 N N . ASP A 1 98 ? -6.311 -1.832 25.502 1.00 49.66 98 ASP A N 1
ATOM 788 C CA . ASP A 1 98 ? -6.967 -3.025 26.063 1.00 49.66 98 ASP A CA 1
ATOM 789 C C . ASP A 1 98 ? -6.300 -3.572 27.345 1.00 49.66 98 ASP A C 1
ATOM 791 O O . ASP A 1 98 ? -6.636 -4.662 27.815 1.00 49.66 98 ASP A O 1
ATOM 795 N N . LEU A 1 99 ? -5.351 -2.844 27.945 1.00 49.56 99 LEU A N 1
ATOM 796 C CA . LEU A 1 99 ? -4.762 -3.248 29.226 1.00 49.56 99 LEU A CA 1
ATOM 797 C C . LEU A 1 99 ? -5.652 -2.776 30.391 1.00 49.56 99 LEU A C 1
ATOM 799 O O . LEU A 1 99 ? -5.826 -1.566 30.558 1.00 49.56 99 LEU A O 1
ATOM 803 N N . PRO A 1 100 ? -6.192 -3.682 31.232 1.00 47.28 100 PRO A N 1
ATOM 804 C CA . PRO A 1 100 ? -6.922 -3.273 32.422 1.00 47.28 100 PRO A CA 1
ATOM 805 C C . PRO A 1 100 ? -5.969 -2.526 33.358 1.00 47.28 100 PRO A C 1
ATOM 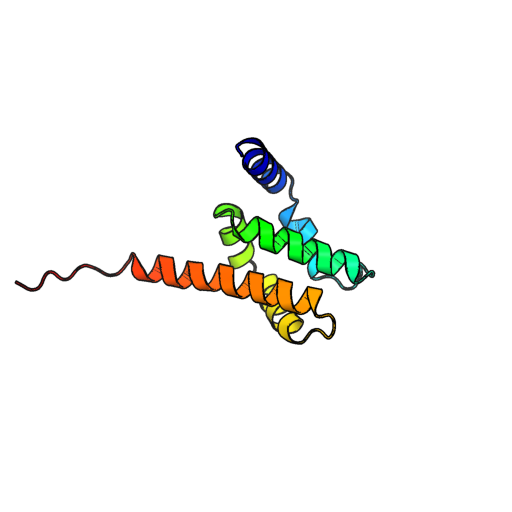807 O O . PRO A 1 100 ? -4.901 -3.030 33.709 1.00 47.28 100 PRO A O 1
ATOM 810 N N . ILE A 1 101 ? -6.370 -1.322 33.770 1.00 54.53 101 ILE A N 1
ATOM 811 C CA . ILE A 1 101 ? -5.752 -0.615 34.891 1.00 54.53 101 ILE A CA 1
ATOM 812 C C . ILE A 1 101 ? -6.022 -1.477 36.126 1.00 54.53 101 ILE A C 1
ATOM 814 O O . ILE A 1 101 ? -7.121 -1.470 36.676 1.00 54.53 101 ILE A O 1
ATOM 818 N N . ILE A 1 102 ? -5.044 -2.290 36.518 1.00 52.91 102 ILE A N 1
ATOM 819 C CA . ILE A 1 102 ? -5.075 -2.970 37.808 1.00 52.91 102 ILE A CA 1
ATOM 820 C C . ILE A 1 102 ? -4.652 -1.922 38.836 1.00 52.91 102 ILE A C 1
ATOM 822 O O . ILE A 1 102 ? -3.466 -1.773 39.135 1.00 52.91 102 ILE A O 1
ATOM 826 N N . ASP A 1 103 ? -5.631 -1.169 39.341 1.00 50.25 103 ASP A N 1
ATOM 827 C CA . ASP A 1 103 ? -5.457 -0.362 40.544 1.00 50.25 103 ASP A CA 1
ATOM 828 C C . ASP A 1 103 ? -5.082 -1.308 41.689 1.00 50.25 103 ASP A C 1
ATOM 830 O O . ASP A 1 103 ? -5.878 -2.118 42.167 1.00 50.25 103 ASP A O 1
ATOM 834 N N . SER A 1 104 ? -3.811 -1.249 42.076 1.00 46.00 104 SER A N 1
ATOM 835 C CA . SER A 1 104 ? -3.280 -1.966 43.227 1.00 46.00 104 SER A CA 1
ATOM 836 C C . SER A 1 104 ? -3.483 -1.068 44.447 1.00 46.00 104 SER A C 1
ATOM 838 O O . SER A 1 104 ? -2.795 -0.055 44.581 1.00 46.00 104 SER A O 1
ATOM 840 N N . HIS A 1 105 ? -4.480 -1.409 45.267 1.00 47.59 105 HIS A N 1
ATOM 841 C CA . HIS A 1 105 ? -4.704 -0.838 46.599 1.00 47.59 105 HIS A CA 1
ATOM 842 C C . HIS A 1 105 ? -3.553 -1.140 47.563 1.00 47.59 105 HIS A C 1
ATOM 844 O O . HIS A 1 105 ? -2.985 -2.254 47.478 1.00 47.59 105 HIS A O 1
#

Radius of gyration: 16.11 Å; chains: 1; bounding box: 33×32×63 Å

pLDDT: mean 79.55, std 16.5, range [46.0, 96.31]

Foldseek 3Di:
DVVVVVVLVVCVVVCVLVVLLCQQQDPVNDDPVSNLVSLQVLLVNLVPVVSLVVCLVPVVSLVSLVVQCPPPDPSSNVSSVSSNVSSVVVVVVVVVVPDDPPPDD

Sequence (105 aa):
LVQHDQIQDELVKQNLLPLLIRCATEDSFHPIRARQRALELLLSFTFNDDAAHFLKQNVAFIDHLRTLQNAPEEGVQRAAEGILWKLEKEAESIAKLDLPIIDSH

Secondary structure (DSSP, 8-state):
-HHHHHHHHHHHHTTHHHHHHHHHH-TTS--HHHHHHHHHHHHHHTTSHHHHHHHHH-HHHHHHHHHHTT-SSHHHHHHHHHHHHHHHHHHHHHHTTTS------